Protein AF-A0A5C7PKB1-F1 (afdb_monomer)

Nearest PDB structures (foldseek):
  6kv3-assembly2_C  TM=5.880E-01  e=1.857E-01  Staphylococcus aureus subsp. aureus COL
  2wtx-assembly1_C  TM=5.382E-01  e=1.857E-01  Escherichia coli K-12
  6jak-assembly2_D  TM=5.584E-01  e=2.770E-01  Escherichia coli
  5uof-assembly1_B  TM=5.863E-01  e=3.165E-01  Burkholderia multivorans ATCC 17616
  6wxx-assembly2_C  TM=6.506E-01  e=9.822E-01  Treponema succinifaciens DSM 2489

Secondary structure (DSSP, 8-state):
-PEEEEEEEE-TTSTT-HHHHHHHHHHHHHHHHHTT-EEEEEEEE-S-SS-HHHHHHHHHHHHT--EEEEE--SS-SS---TT-GGGG--

Radius of gyration: 15.57 Å; Cα contacts (8 Å, |Δi|>4): 118; chains: 1; bounding box: 31×18×51 Å

Foldseek 3Di:
DAEDEDEAEDAQVDPPCLLVVLVVLLVVCVVVVVVVYHYAYEYEYELHLDPVVVSNVVSCVVSVHHYDYDYDYPPDPDNDHVPPPVVVPD

Solvent-accessible surface area (backbone atoms only — not comparable to full-atom values): 5544 Å² total; per-residue (Å²): 132,51,75,47,78,48,80,45,80,44,41,61,90,54,76,83,50,62,64,60,48,46,55,50,51,46,55,50,40,61,57,38,46,77,73,65,32,47,68,40,37,40,40,38,37,31,68,49,95,59,67,57,70,60,53,51,52,52,44,27,59,76,60,72,48,60,67,48,79,44,83,56,54,94,83,59,95,60,93,66,60,98,77,55,76,74,78,76,77,125

Sequence (90 aa):
MTLAVITFFRNSAIRGQVAPFFTQAARLRNILQKQGFAFRVIAVWGDCADDTYKEILRNAEYHNLAVQTVEHNHGQREFGSTEHPDRWSH

Structure (mmCIF, N/CA/C/O backbone):
data_AF-A0A5C7PKB1-F1
#
_entry.id   AF-A0A5C7PKB1-F1
#
loop_
_atom_site.group_PDB
_atom_site.id
_atom_site.type_symbol
_atom_site.label_atom_id
_atom_site.label_alt_id
_atom_site.label_comp_id
_atom_site.label_asym_id
_atom_site.label_entity_id
_atom_site.label_seq_id
_atom_site.pdbx_PDB_ins_code
_atom_site.Cartn_x
_atom_site.Cartn_y
_atom_site.Cartn_z
_atom_site.occupancy
_atom_site.B_iso_or_equiv
_atom_site.auth_seq_id
_atom_site.auth_comp_id
_atom_site.auth_asym_id
_atom_site.auth_atom_id
_atom_site.pdbx_PDB_model_num
ATOM 1 N N . MET A 1 1 ? -20.598 -4.883 8.722 1.00 64.25 1 MET A N 1
ATOM 2 C CA . MET A 1 1 ? -19.177 -4.479 8.776 1.00 64.25 1 MET A CA 1
ATOM 3 C C . MET A 1 1 ? -18.908 -3.618 7.560 1.00 64.25 1 MET A C 1
ATOM 5 O O . MET A 1 1 ? -19.092 -4.109 6.454 1.00 64.25 1 MET A O 1
ATOM 9 N N . THR A 1 2 ? -18.562 -2.347 7.745 1.00 79.25 2 THR A N 1
ATOM 10 C CA . THR A 1 2 ? -18.364 -1.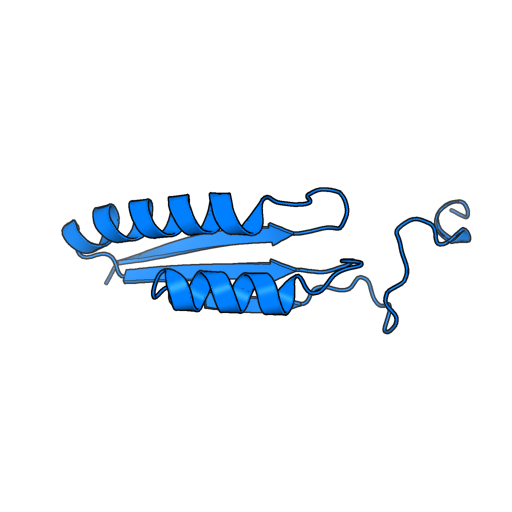419 6.622 1.00 79.25 2 THR A CA 1
ATOM 11 C C . THR A 1 2 ? -16.886 -1.388 6.249 1.00 79.25 2 THR A C 1
ATOM 13 O O . THR A 1 2 ? -16.033 -1.247 7.125 1.00 79.25 2 THR A O 1
ATOM 16 N N . LEU A 1 3 ? -16.582 -1.578 4.964 1.00 80.31 3 LEU A N 1
ATOM 17 C CA . LEU A 1 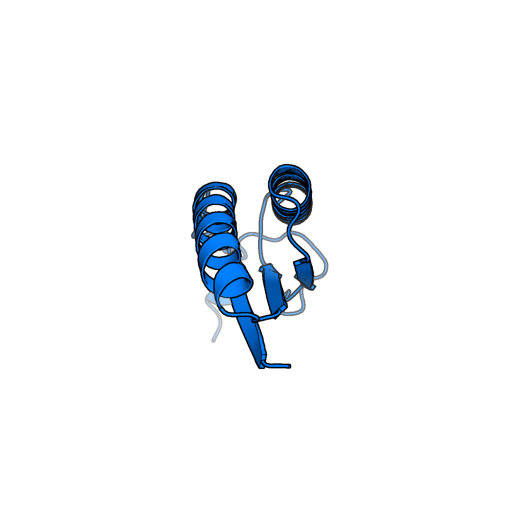3 ? -15.219 -1.621 4.438 1.00 80.31 3 LEU A CA 1
ATOM 18 C C . LEU A 1 3 ? -14.885 -0.290 3.761 1.00 80.31 3 LEU A C 1
ATOM 20 O O . LEU A 1 3 ? -15.594 0.137 2.855 1.00 80.31 3 LEU A O 1
ATOM 24 N N . ALA A 1 4 ? -13.786 0.330 4.174 1.00 78.12 4 ALA A N 1
ATOM 25 C CA . ALA A 1 4 ? -13.176 1.449 3.477 1.00 78.12 4 ALA A CA 1
ATOM 26 C C . ALA A 1 4 ? -11.999 0.950 2.632 1.00 78.12 4 ALA A C 1
ATOM 28 O O . ALA A 1 4 ? -11.093 0.283 3.143 1.00 78.12 4 ALA A O 1
ATOM 29 N N . VAL A 1 5 ? -12.026 1.284 1.342 1.00 82.62 5 VAL A N 1
ATOM 30 C CA . VAL A 1 5 ? -10.984 0.936 0.374 1.00 82.62 5 VAL A CA 1
ATOM 31 C C . VAL A 1 5 ? -10.321 2.215 -0.107 1.00 82.62 5 VAL A C 1
ATOM 33 O O . VAL A 1 5 ? -11.005 3.135 -0.548 1.00 82.62 5 VAL A O 1
ATOM 36 N N . ILE A 1 6 ? -8.993 2.265 -0.035 1.00 79.75 6 ILE A N 1
ATOM 37 C CA . ILE A 1 6 ? -8.204 3.329 -0.657 1.00 79.75 6 ILE A CA 1
ATOM 38 C C . ILE A 1 6 ? -7.316 2.734 -1.744 1.00 79.75 6 ILE A C 1
ATOM 40 O O . ILE A 1 6 ? -6.710 1.677 -1.555 1.00 79.75 6 ILE A O 1
ATOM 44 N N . THR A 1 7 ? -7.251 3.414 -2.882 1.00 78.81 7 THR A N 1
ATOM 45 C CA . THR A 1 7 ? -6.475 2.978 -4.040 1.00 78.81 7 THR A CA 1
ATOM 46 C C . THR A 1 7 ? -5.246 3.851 -4.229 1.00 78.81 7 THR A C 1
ATOM 48 O O . THR A 1 7 ? -5.351 5.077 -4.221 1.00 78.81 7 THR A O 1
ATOM 51 N N . PHE A 1 8 ? -4.098 3.218 -4.436 1.00 80.38 8 PHE A N 1
ATOM 52 C CA . PHE A 1 8 ? -2.862 3.874 -4.851 1.00 80.38 8 PHE A CA 1
ATOM 53 C C . PHE A 1 8 ? -2.547 3.489 -6.292 1.00 80.38 8 PHE A C 1
ATOM 55 O O . PHE A 1 8 ? -2.619 2.309 -6.619 1.00 80.38 8 PHE A O 1
ATOM 62 N N . PHE A 1 9 ? -2.184 4.465 -7.124 1.00 73.19 9 PHE A N 1
ATOM 63 C CA . PHE A 1 9 ? -1.733 4.242 -8.495 1.00 73.19 9 PHE A CA 1
ATOM 64 C C . PHE A 1 9 ? -0.342 4.833 -8.657 1.00 73.19 9 PHE A C 1
ATOM 66 O O . PHE A 1 9 ? -0.153 6.034 -8.451 1.00 73.19 9 PHE A O 1
ATOM 73 N N . ARG A 1 10 ? 0.624 3.999 -9.043 1.00 70.31 10 ARG A N 1
ATOM 74 C CA . ARG A 1 10 ? 1.981 4.451 -9.348 1.00 70.31 10 ARG A CA 1
ATOM 75 C C . ARG A 1 10 ? 2.325 4.167 -10.796 1.00 70.31 10 ARG A C 1
ATOM 77 O O . ARG A 1 10 ? 2.256 3.022 -11.228 1.00 70.31 10 ARG A O 1
ATOM 84 N N . ASN A 1 11 ? 2.779 5.211 -11.483 1.00 65.50 11 ASN A N 1
ATOM 85 C CA . ASN A 1 11 ? 3.497 5.128 -12.750 1.00 65.50 11 ASN A CA 1
ATOM 86 C C . ASN A 1 11 ? 4.856 5.849 -12.637 1.00 65.50 11 ASN A C 1
ATOM 88 O O . ASN A 1 11 ? 5.123 6.565 -11.667 1.00 65.50 11 ASN A O 1
ATOM 92 N N . SER A 1 12 ? 5.713 5.679 -13.641 1.00 61.31 12 SER A N 1
ATOM 93 C CA . SER A 1 12 ? 7.028 6.330 -13.742 1.00 61.31 12 SER A CA 1
ATOM 94 C C . SER A 1 12 ? 7.007 7.863 -13.614 1.00 61.31 12 S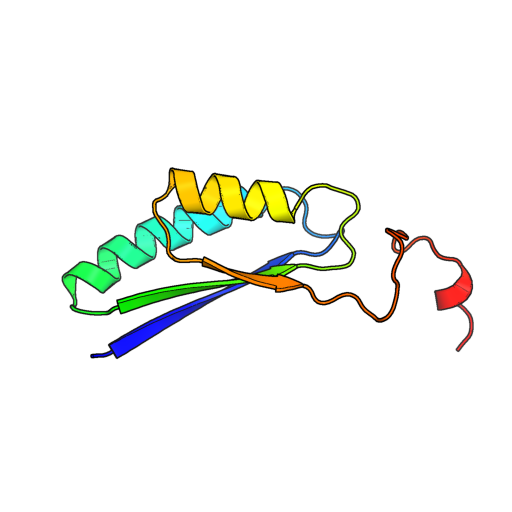ER A C 1
ATOM 96 O O . SER A 1 12 ? 7.999 8.436 -13.156 1.00 61.31 12 SER A O 1
ATOM 98 N N . ALA A 1 13 ? 5.894 8.522 -13.958 1.00 59.28 13 ALA A N 1
ATOM 99 C CA . ALA A 1 13 ? 5.724 9.975 -13.859 1.00 59.28 13 ALA A CA 1
ATOM 100 C C . ALA A 1 13 ? 5.534 10.475 -12.413 1.00 59.28 13 ALA A C 1
ATOM 102 O O . ALA A 1 13 ? 5.723 11.658 -12.136 1.00 59.28 13 ALA A O 1
ATOM 103 N N . ILE A 1 14 ? 5.184 9.586 -11.479 1.00 63.25 14 ILE A N 1
ATOM 104 C CA . ILE A 1 14 ? 4.868 9.929 -10.091 1.00 63.25 14 ILE A CA 1
ATOM 105 C C . ILE A 1 14 ? 5.879 9.232 -9.165 1.00 63.25 14 ILE A C 1
ATOM 107 O O . ILE A 1 14 ? 5.605 8.213 -8.522 1.00 63.25 14 ILE A O 1
ATOM 111 N N . ARG A 1 15 ? 7.103 9.775 -9.111 1.00 64.56 15 ARG A N 1
ATOM 112 C CA . ARG A 1 15 ? 8.160 9.321 -8.187 1.00 64.56 15 ARG A CA 1
ATOM 113 C C . ARG A 1 15 ? 7.962 9.915 -6.787 1.00 64.56 15 ARG A C 1
ATOM 115 O O . ARG A 1 15 ? 7.566 11.068 -6.645 1.00 64.56 15 ARG A O 1
ATOM 122 N N . GLY A 1 16 ? 8.244 9.125 -5.748 1.00 73.00 16 GLY A N 1
ATOM 123 C CA . GLY A 1 16 ? 8.271 9.587 -4.352 1.00 73.00 16 GLY A CA 1
ATOM 124 C C . GLY A 1 16 ? 6.913 9.770 -3.660 1.00 73.00 16 GLY A C 1
ATOM 125 O O . GLY A 1 16 ? 6.875 10.288 -2.549 1.00 73.00 16 GLY A O 1
ATOM 126 N N . GLN A 1 17 ? 5.797 9.350 -4.270 1.00 80.81 17 GLN A N 1
ATOM 127 C CA . GLN A 1 17 ? 4.463 9.470 -3.653 1.00 80.81 17 GLN A CA 1
ATOM 128 C C . GLN A 1 17 ? 4.043 8.257 -2.810 1.00 80.81 17 GLN A C 1
ATOM 130 O O . GLN A 1 17 ? 3.044 8.343 -2.098 1.00 80.81 17 GLN A O 1
ATOM 135 N N . VAL A 1 18 ? 4.799 7.150 -2.831 1.00 84.19 18 VAL A N 1
ATOM 136 C CA . VAL A 1 18 ? 4.461 5.941 -2.056 1.00 84.19 18 VAL A CA 1
ATOM 137 C C . VAL A 1 18 ? 4.470 6.255 -0.556 1.00 84.19 18 VAL A C 1
ATOM 139 O O . VAL A 1 18 ? 3.442 6.128 0.105 1.00 84.19 18 VAL A O 1
ATOM 142 N N . ALA A 1 19 ? 5.586 6.739 -0.005 1.00 87.75 19 ALA A N 1
ATOM 143 C CA . ALA A 1 19 ? 5.679 7.020 1.432 1.00 87.75 19 ALA A CA 1
ATOM 144 C C . ALA A 1 19 ? 4.661 8.078 1.936 1.00 87.75 19 ALA A C 1
ATOM 146 O O . ALA A 1 19 ? 3.984 7.822 2.944 1.00 87.75 19 ALA A O 1
ATOM 147 N N . PRO A 1 20 ? 4.457 9.227 1.251 1.00 89.31 20 PRO A N 1
ATOM 148 C CA . PRO A 1 20 ? 3.401 10.174 1.612 1.00 89.31 20 PRO A CA 1
ATOM 149 C C . PRO A 1 20 ? 1.998 9.558 1.592 1.00 89.31 20 PRO A C 1
ATOM 151 O O . PRO A 1 20 ? 1.227 9.775 2.530 1.00 89.31 20 PRO A O 1
ATOM 154 N N . PHE A 1 21 ? 1.673 8.759 0.569 1.00 90.31 21 PHE A N 1
ATOM 155 C CA . PHE A 1 21 ? 0.382 8.079 0.476 1.00 90.31 21 PHE A CA 1
ATOM 156 C C . PHE A 1 21 ? 0.159 7.145 1.667 1.00 90.31 21 PHE A C 1
ATOM 158 O O . PHE A 1 21 ? -0.870 7.225 2.337 1.00 90.31 21 PHE A O 1
ATOM 165 N N . PHE A 1 22 ? 1.135 6.293 1.982 1.00 91.62 22 PHE A N 1
ATOM 166 C CA . PHE A 1 22 ? 1.022 5.333 3.079 1.00 91.62 22 PHE A CA 1
ATOM 167 C C . PHE A 1 22 ? 0.916 6.014 4.450 1.00 91.62 22 PHE A C 1
ATOM 169 O O . PHE A 1 22 ? 0.136 5.576 5.300 1.00 91.62 22 PHE A O 1
ATOM 176 N N . THR A 1 23 ? 1.590 7.153 4.633 1.00 93.12 23 THR A N 1
ATOM 177 C CA . THR A 1 23 ? 1.428 7.996 5.827 1.00 93.12 23 THR A CA 1
ATOM 178 C C . THR A 1 23 ? -0.010 8.506 5.964 1.00 93.12 23 THR A C 1
ATOM 180 O O . THR A 1 23 ? -0.586 8.470 7.056 1.00 93.12 23 THR A O 1
ATOM 183 N N . GLN A 1 24 ? -0.622 8.967 4.870 1.00 92.00 24 GLN A N 1
ATOM 184 C CA . GLN A 1 24 ? -2.015 9.425 4.874 1.00 92.00 24 GLN A CA 1
ATOM 185 C C . GLN A 1 24 ? -2.997 8.267 5.084 1.00 92.00 24 GLN A C 1
ATOM 187 O O . GLN A 1 24 ? -3.915 8.385 5.898 1.00 92.00 24 GLN A O 1
ATOM 192 N N . ALA A 1 25 ? -2.768 7.126 4.432 1.00 92.50 25 ALA A N 1
ATOM 193 C CA . ALA A 1 25 ? -3.583 5.926 4.584 1.00 92.50 25 ALA A CA 1
ATOM 194 C C . ALA A 1 25 ? -3.584 5.422 6.037 1.00 92.50 25 ALA A C 1
ATOM 196 O O . ALA A 1 25 ? -4.639 5.088 6.574 1.00 92.50 25 ALA A O 1
ATOM 197 N N . ALA A 1 26 ? -2.434 5.447 6.717 1.00 93.69 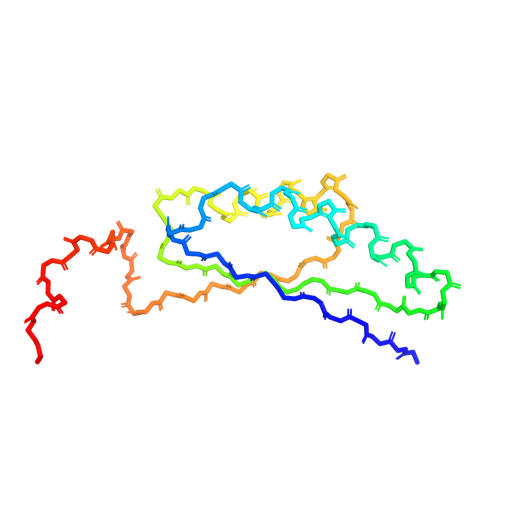26 ALA A N 1
ATOM 198 C CA . ALA A 1 26 ? -2.331 5.087 8.130 1.00 93.69 26 ALA A CA 1
ATOM 199 C C . ALA A 1 26 ? -3.126 6.035 9.043 1.00 93.69 26 ALA A C 1
ATOM 201 O O . ALA A 1 26 ? -3.819 5.584 9.960 1.00 93.69 26 ALA A O 1
ATOM 202 N N . ARG A 1 27 ? -3.072 7.349 8.781 1.00 93.69 27 ARG A N 1
ATOM 203 C CA . ARG A 1 27 ? -3.880 8.340 9.513 1.00 93.69 27 ARG A CA 1
ATOM 204 C C . ARG A 1 27 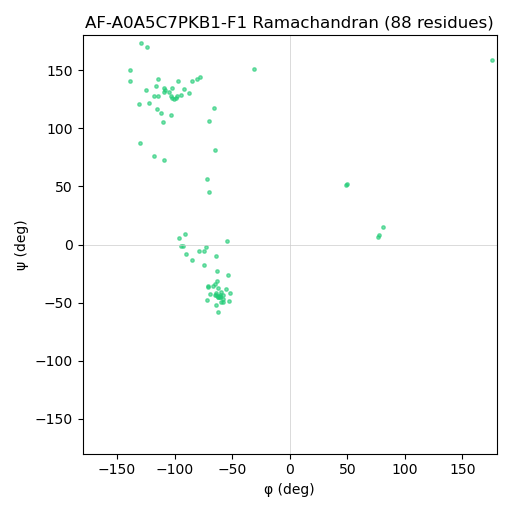? -5.371 8.089 9.309 1.00 93.69 27 ARG A C 1
ATOM 206 O O . ARG A 1 27 ? -6.122 8.070 10.283 1.00 93.69 27 ARG A O 1
ATOM 213 N N . LEU A 1 28 ? -5.783 7.840 8.067 1.00 92.50 28 LEU A N 1
ATOM 214 C CA . LEU A 1 28 ? -7.173 7.562 7.723 1.00 92.50 28 LEU A CA 1
ATOM 215 C C . LEU A 1 28 ? -7.672 6.264 8.373 1.00 92.50 28 LEU A C 1
ATOM 217 O O . LEU A 1 28 ? -8.748 6.265 8.969 1.00 92.50 28 LEU A O 1
ATOM 221 N N . ARG A 1 29 ? -6.868 5.190 8.358 1.00 93.25 29 ARG A N 1
ATOM 222 C CA . ARG A 1 29 ? -7.178 3.939 9.069 1.00 93.25 29 ARG A CA 1
ATOM 223 C C . ARG A 1 29 ? -7.497 4.209 10.536 1.00 93.25 29 ARG A C 1
ATOM 225 O O . ARG A 1 29 ? -8.510 3.728 11.029 1.00 93.25 29 ARG A O 1
ATOM 232 N N . ASN A 1 30 ? -6.662 4.983 11.229 1.00 92.19 30 ASN A N 1
ATOM 233 C CA . ASN A 1 30 ? -6.848 5.253 12.657 1.00 92.19 30 ASN A CA 1
ATOM 234 C C . ASN A 1 30 ? -8.154 6.015 12.950 1.00 92.19 30 ASN A C 1
ATOM 236 O O . ASN A 1 30 ? -8.745 5.828 14.011 1.00 92.19 30 ASN A O 1
ATOM 240 N N . ILE A 1 31 ? -8.609 6.872 12.031 1.00 92.38 31 ILE A N 1
ATOM 241 C CA . ILE A 1 31 ? -9.895 7.576 12.149 1.00 92.38 31 ILE A CA 1
ATOM 242 C C . ILE A 1 31 ? -11.053 6.598 11.922 1.00 92.38 31 ILE A C 1
ATOM 244 O O . ILE A 1 31 ? -11.983 6.540 12.722 1.00 92.38 31 ILE A O 1
ATOM 248 N N . LEU A 1 32 ? -10.970 5.793 10.863 1.00 90.94 32 LEU A N 1
ATOM 249 C CA . LEU A 1 32 ? -12.031 4.879 10.446 1.00 90.94 32 LEU A CA 1
ATOM 250 C C . LEU A 1 32 ? -12.202 3.684 11.395 1.00 90.94 32 LEU A C 1
ATOM 252 O O . LEU A 1 32 ? -13.328 3.276 11.677 1.00 90.94 32 LEU A O 1
ATOM 256 N N . GLN A 1 33 ? -11.114 3.170 11.971 1.00 88.69 33 GLN A N 1
ATOM 257 C CA . GLN A 1 33 ? -11.172 2.108 12.981 1.00 88.69 33 GLN A CA 1
ATOM 258 C C . GLN A 1 33 ? -11.926 2.552 14.239 1.00 88.69 33 GLN A C 1
ATOM 260 O O . GLN A 1 33 ? -12.705 1.773 14.781 1.00 88.69 33 GLN A O 1
ATOM 265 N N . LYS A 1 34 ? -11.774 3.816 14.668 1.00 89.88 34 LYS A N 1
ATOM 266 C CA . LYS A 1 34 ? -12.553 4.378 15.790 1.00 89.88 34 LYS A CA 1
ATOM 267 C C . LYS A 1 34 ? -14.055 4.424 15.502 1.00 89.88 34 LYS A C 1
ATOM 269 O O . LYS A 1 34 ? -14.849 4.460 16.432 1.00 89.88 34 LYS A O 1
ATOM 274 N N . GLN A 1 35 ? -14.434 4.420 14.228 1.00 90.12 35 GLN A N 1
ATOM 275 C CA . GLN A 1 35 ? -15.819 4.416 13.766 1.00 90.12 35 GLN A CA 1
ATOM 276 C C . GLN A 1 35 ? -16.324 2.997 13.429 1.00 90.12 35 GLN A C 1
ATOM 278 O O . GLN A 1 35 ? -17.430 2.846 12.921 1.00 90.12 35 GLN A O 1
ATOM 283 N N . GLY A 1 36 ? -15.529 1.950 13.694 1.00 90.25 36 GLY A N 1
ATOM 284 C CA . GLY A 1 36 ? -15.909 0.552 13.462 1.00 90.25 36 GLY A CA 1
ATOM 285 C C . GLY A 1 36 ? -15.761 0.068 12.015 1.00 90.25 36 GLY A C 1
ATOM 286 O O . GLY A 1 36 ? -16.302 -0.981 11.661 1.00 90.25 36 GLY A O 1
ATOM 287 N N . PHE A 1 37 ? -15.042 0.806 11.165 1.00 91.06 37 PHE A N 1
ATOM 288 C CA . PHE A 1 37 ? -14.787 0.399 9.785 1.00 91.06 37 PHE A CA 1
ATOM 289 C C . PHE A 1 37 ? -13.579 -0.534 9.696 1.00 91.06 37 PHE A C 1
ATOM 291 O O . PHE A 1 37 ? -12.540 -0.317 10.325 1.00 91.06 37 PHE A O 1
ATOM 298 N N . ALA A 1 38 ? -13.690 -1.538 8.830 1.00 87.00 38 ALA A N 1
ATOM 299 C CA . ALA A 1 38 ? -12.534 -2.262 8.328 1.00 87.00 38 ALA A CA 1
ATOM 300 C C . ALA A 1 38 ? -11.844 -1.419 7.244 1.00 87.00 38 ALA A C 1
ATOM 302 O O . ALA A 1 38 ? -12.513 -0.744 6.463 1.00 87.00 38 ALA A O 1
ATOM 303 N N . PHE A 1 39 ? -10.515 -1.465 7.174 1.00 90.56 39 PHE A N 1
ATOM 304 C CA . PHE A 1 39 ? -9.725 -0.668 6.233 1.00 90.56 39 PHE A CA 1
ATOM 305 C C . PHE A 1 39 ? -8.818 -1.570 5.402 1.00 90.56 39 PHE A C 1
ATOM 307 O O . PHE A 1 39 ? -8.129 -2.430 5.955 1.00 90.56 39 PHE A O 1
ATOM 314 N N . ARG A 1 40 ? -8.797 -1.363 4.085 1.00 89.50 40 ARG A N 1
ATOM 315 C CA . ARG A 1 40 ? -7.912 -2.079 3.163 1.00 89.50 40 ARG A CA 1
ATOM 316 C C . ARG A 1 40 ? -7.344 -1.116 2.128 1.00 89.50 40 ARG A C 1
ATOM 318 O O . ARG A 1 40 ? -8.046 -0.245 1.622 1.00 89.50 40 ARG A O 1
ATOM 325 N N . VAL A 1 41 ? -6.075 -1.304 1.794 1.00 90.69 41 VAL A N 1
ATOM 326 C CA . VAL A 1 41 ? -5.412 -0.584 0.708 1.00 90.69 41 VAL A CA 1
ATOM 327 C C . VAL A 1 41 ? -5.325 -1.505 -0.503 1.00 90.69 41 VAL A C 1
ATOM 329 O O . VAL A 1 41 ? -4.943 -2.668 -0.370 1.00 90.69 41 VAL A O 1
ATOM 332 N N . ILE A 1 42 ? -5.654 -0.988 -1.683 1.00 89.38 42 ILE A N 1
ATOM 333 C CA . ILE A 1 42 ? -5.372 -1.643 -2.962 1.00 89.38 42 ILE A CA 1
ATOM 334 C C . ILE A 1 42 ? -4.319 -0.801 -3.677 1.00 89.38 42 ILE A C 1
ATOM 336 O O . ILE A 1 42 ? -4.568 0.345 -4.041 1.00 89.38 42 ILE A O 1
ATOM 340 N N . ALA A 1 43 ? -3.124 -1.350 -3.847 1.00 87.19 43 ALA A N 1
ATOM 341 C CA . ALA A 1 43 ? -2.018 -0.680 -4.509 1.00 87.19 43 ALA A CA 1
ATOM 342 C C . ALA A 1 43 ? -1.850 -1.236 -5.923 1.00 87.19 43 ALA A C 1
ATOM 344 O O . ALA A 1 43 ? -1.452 -2.386 -6.101 1.00 87.19 43 ALA A O 1
ATOM 345 N N . VAL A 1 44 ? -2.157 -0.409 -6.916 1.00 81.06 44 VAL A N 1
ATOM 346 C CA . VAL A 1 44 ? -1.972 -0.699 -8.334 1.00 81.06 44 VAL A CA 1
ATOM 347 C C . VAL A 1 44 ? -0.663 -0.067 -8.798 1.00 81.06 44 VAL A C 1
ATOM 349 O O . VAL A 1 44 ? -0.421 1.123 -8.581 1.00 81.06 44 VAL A O 1
ATOM 352 N N . TRP A 1 45 ? 0.196 -0.854 -9.431 1.00 78.12 45 TRP A N 1
ATOM 353 C CA . TRP A 1 45 ? 1.497 -0.399 -9.921 1.00 78.12 45 TRP A CA 1
ATOM 354 C C . TRP A 1 45 ? 1.788 -0.986 -11.306 1.00 78.12 45 TRP A C 1
ATOM 356 O O . TRP A 1 45 ? 1.290 -2.060 -11.630 1.00 78.12 45 TRP A O 1
ATOM 366 N N . GLY A 1 46 ? 2.556 -0.273 -12.130 1.00 72.06 46 GLY A N 1
ATOM 367 C CA . GLY A 1 46 ? 2.920 -0.706 -13.486 1.00 72.06 46 GLY A CA 1
ATOM 368 C C . GLY A 1 46 ? 3.729 0.351 -14.243 1.00 72.06 46 GLY A C 1
ATOM 369 O O . GLY A 1 46 ? 3.715 1.521 -13.853 1.00 72.06 46 GLY A O 1
ATOM 370 N N . ASP A 1 47 ? 4.472 -0.046 -15.283 1.00 65.56 47 ASP A N 1
ATOM 371 C CA . ASP A 1 47 ? 5.384 0.831 -16.058 1.00 65.56 47 ASP A CA 1
ATOM 372 C C . ASP A 1 47 ? 6.315 1.666 -15.148 1.00 65.56 47 ASP A C 1
ATOM 374 O O . ASP A 1 47 ? 6.406 2.896 -15.205 1.00 65.56 47 ASP A O 1
ATOM 378 N N . CYS A 1 48 ? 6.981 0.979 -14.224 1.00 62.72 48 CYS A N 1
ATOM 379 C CA . CYS A 1 48 ? 7.791 1.561 -13.163 1.00 62.72 48 CYS A CA 1
ATOM 380 C C . CYS A 1 48 ? 9.260 1.175 -13.362 1.00 62.72 48 CYS A C 1
ATOM 382 O O . CYS A 1 48 ? 9.563 0.003 -13.263 1.00 62.72 48 CYS A O 1
ATOM 384 N N . ALA A 1 49 ? 10.186 2.113 -13.592 1.00 58.56 49 ALA A N 1
ATOM 385 C CA . ALA A 1 49 ? 11.615 1.790 -13.799 1.00 58.56 49 ALA A CA 1
ATOM 386 C C . ALA A 1 49 ? 12.373 1.355 -12.521 1.00 58.56 49 ALA A C 1
ATOM 388 O O . ALA A 1 49 ? 13.567 1.077 -12.562 1.00 58.56 49 ALA A O 1
ATOM 389 N N . ASP A 1 50 ? 11.704 1.356 -11.372 1.00 66.19 50 ASP A N 1
ATOM 390 C CA . ASP A 1 50 ? 12.272 1.131 -10.046 1.00 66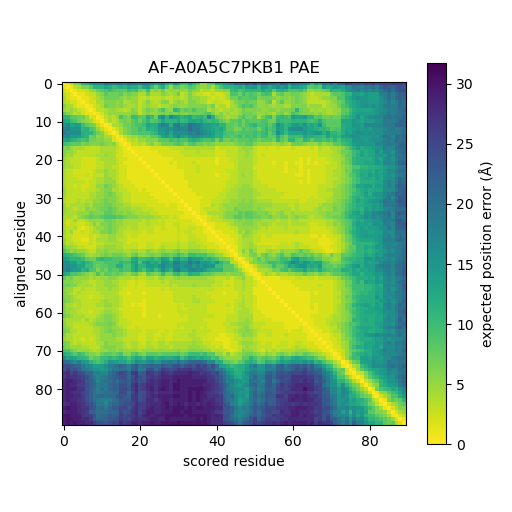.19 50 ASP A CA 1
ATOM 391 C C . ASP A 1 50 ? 11.491 0.061 -9.268 1.00 66.19 50 ASP A C 1
ATOM 393 O O . ASP A 1 50 ? 10.423 -0.399 -9.674 1.00 66.19 50 ASP A O 1
ATOM 397 N N . ASP A 1 51 ? 12.030 -0.309 -8.106 1.00 75.75 51 ASP A N 1
ATOM 398 C CA . ASP A 1 51 ? 11.502 -1.305 -7.167 1.00 75.75 51 ASP A CA 1
ATOM 399 C C . ASP A 1 51 ? 10.212 -0.836 -6.438 1.00 75.75 51 ASP A C 1
ATOM 401 O O . ASP A 1 51 ? 10.056 -1.004 -5.225 1.00 75.75 51 ASP A O 1
ATOM 405 N N . THR A 1 52 ? 9.251 -0.259 -7.169 1.00 80.00 52 THR A N 1
ATOM 406 C CA . THR A 1 52 ? 7.968 0.245 -6.640 1.00 80.00 52 THR A CA 1
ATOM 407 C C . THR A 1 52 ? 7.246 -0.808 -5.801 1.00 80.00 52 THR A C 1
ATOM 409 O O . THR A 1 52 ? 6.730 -0.501 -4.727 1.00 80.00 52 THR A O 1
ATOM 412 N N . TYR A 1 53 ? 7.243 -2.065 -6.250 1.00 82.44 53 TYR A N 1
ATOM 413 C CA . TYR A 1 53 ? 6.640 -3.166 -5.503 1.00 82.44 53 TYR A CA 1
ATOM 414 C C . TYR A 1 53 ? 7.256 -3.324 -4.103 1.00 82.44 53 TYR A C 1
ATOM 416 O O . TYR A 1 53 ? 6.534 -3.392 -3.107 1.00 82.44 53 TYR A O 1
ATOM 424 N N . LYS A 1 54 ? 8.593 -3.308 -4.000 1.00 85.12 54 LYS A N 1
ATOM 425 C CA . LYS A 1 54 ? 9.286 -3.408 -2.705 1.00 85.12 54 LYS A CA 1
ATOM 426 C C . LYS A 1 54 ? 9.026 -2.183 -1.835 1.00 85.12 54 LYS A C 1
ATOM 428 O O . LYS A 1 54 ? 8.911 -2.318 -0.619 1.00 85.12 54 LYS A O 1
ATOM 433 N N . GLU A 1 55 ? 8.928 -0.999 -2.434 1.00 86.44 55 GLU A N 1
ATOM 434 C CA . GLU A 1 55 ? 8.604 0.229 -1.707 1.00 86.44 55 GLU A CA 1
ATOM 435 C C . GLU A 1 55 ? 7.186 0.178 -1.117 1.00 86.44 55 GLU A C 1
ATOM 437 O O . GLU A 1 55 ? 6.999 0.506 0.057 1.00 86.44 55 GLU A O 1
ATOM 442 N N . ILE A 1 56 ? 6.202 -0.298 -1.888 1.00 88.62 56 ILE A N 1
ATOM 443 C CA . ILE A 1 56 ? 4.824 -0.516 -1.427 1.00 88.62 56 ILE A CA 1
ATOM 444 C C . ILE A 1 56 ? 4.804 -1.487 -0.243 1.00 88.62 56 ILE A C 1
ATOM 446 O O 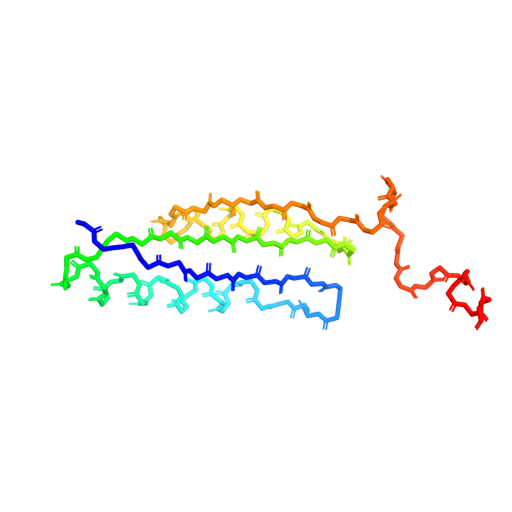. ILE A 1 56 ? 4.209 -1.173 0.787 1.00 88.62 56 ILE A O 1
ATOM 450 N N . LEU A 1 57 ? 5.475 -2.638 -0.357 1.00 90.06 57 LEU A N 1
ATOM 451 C CA . LEU A 1 57 ? 5.517 -3.634 0.718 1.00 90.06 57 LEU A CA 1
ATOM 452 C C . LEU A 1 57 ? 6.178 -3.090 1.987 1.00 90.06 57 LEU A C 1
ATOM 454 O O . LEU A 1 57 ? 5.624 -3.235 3.073 1.00 90.06 57 LEU A O 1
ATOM 458 N N . ARG A 1 58 ? 7.317 -2.403 1.852 1.00 92.19 58 ARG A N 1
ATOM 459 C CA . ARG A 1 58 ? 8.038 -1.818 2.990 1.00 92.19 58 ARG A CA 1
ATOM 460 C C . ARG A 1 58 ? 7.186 -0.796 3.736 1.00 92.19 58 ARG A C 1
ATOM 462 O O . ARG A 1 58 ? 7.163 -0.790 4.963 1.00 92.19 58 ARG A O 1
ATOM 469 N N . ASN A 1 59 ? 6.476 0.067 3.009 1.00 91.69 59 ASN A N 1
ATOM 470 C CA . ASN A 1 59 ? 5.593 1.053 3.629 1.00 91.69 59 ASN A CA 1
ATOM 471 C C . ASN A 1 59 ? 4.346 0.399 4.245 1.00 91.69 59 ASN A C 1
ATOM 473 O O . ASN A 1 59 ? 3.895 0.828 5.308 1.00 91.69 59 ASN A O 1
ATOM 477 N N . ALA A 1 60 ? 3.800 -0.645 3.616 1.00 92.62 60 ALA A N 1
ATOM 478 C CA . ALA A 1 60 ? 2.692 -1.413 4.175 1.00 92.62 60 ALA A CA 1
ATOM 479 C C . ALA A 1 60 ? 3.077 -2.063 5.511 1.00 92.62 60 ALA A C 1
ATOM 481 O O . ALA A 1 60 ? 2.325 -1.949 6.478 1.00 92.62 60 ALA A O 1
ATOM 482 N N . 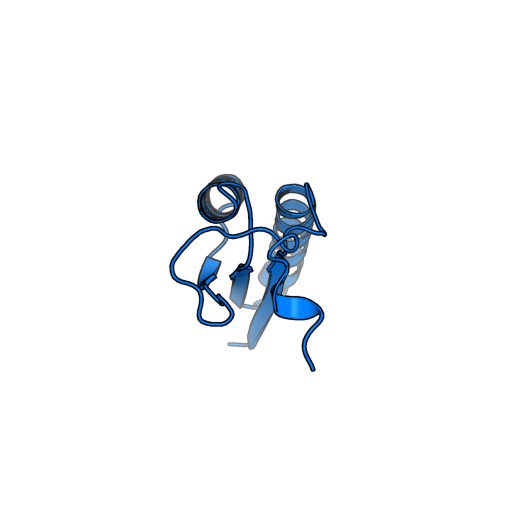GLU A 1 61 ? 4.261 -2.673 5.578 1.00 94.62 61 GLU A N 1
ATOM 483 C CA . GLU A 1 61 ? 4.815 -3.269 6.794 1.00 94.62 61 GLU A CA 1
ATOM 484 C C . GLU A 1 61 ? 5.072 -2.207 7.869 1.00 94.62 61 GLU A C 1
ATOM 486 O O . GLU A 1 61 ? 4.544 -2.313 8.975 1.00 94.62 61 GLU A O 1
ATOM 491 N N . TYR A 1 62 ? 5.784 -1.129 7.522 1.00 95.88 62 TYR A N 1
ATOM 492 C CA . TYR A 1 62 ? 6.100 -0.035 8.446 1.00 95.88 62 TYR A CA 1
ATOM 493 C C . TYR A 1 62 ? 4.849 0.579 9.094 1.00 95.88 62 TYR A C 1
ATOM 495 O O . TYR A 1 62 ? 4.841 0.904 10.281 1.00 95.88 62 TYR A O 1
ATOM 503 N N . HIS A 1 63 ? 3.761 0.717 8.331 1.00 94.44 63 HIS A N 1
ATOM 504 C CA . HIS A 1 63 ? 2.501 1.267 8.829 1.00 94.44 63 HIS A CA 1
ATOM 505 C C . HIS A 1 63 ? 1.509 0.212 9.345 1.00 94.44 63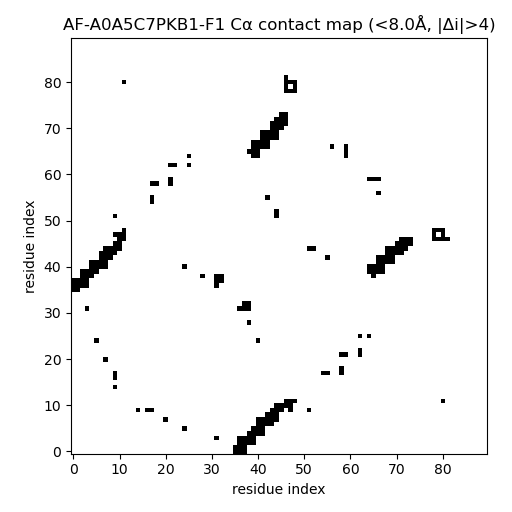 HIS A C 1
ATOM 507 O O . HIS A 1 63 ? 0.431 0.588 9.825 1.00 94.44 63 HIS A O 1
ATOM 513 N N . ASN A 1 64 ? 1.843 -1.080 9.273 1.00 93.06 64 ASN A N 1
ATOM 514 C CA . ASN A 1 64 ? 0.955 -2.204 9.570 1.00 93.06 64 ASN A CA 1
ATOM 515 C C . ASN A 1 64 ? -0.402 -2.092 8.837 1.00 93.06 64 ASN A C 1
ATOM 517 O O . ASN A 1 64 ? -1.480 -2.072 9.443 1.00 93.06 64 ASN A O 1
ATOM 521 N N . LEU A 1 65 ? -0.347 -1.896 7.518 1.00 91.19 65 LEU A N 1
ATOM 522 C CA . LEU A 1 65 ? -1.513 -1.759 6.646 1.00 91.19 65 LEU A CA 1
ATOM 523 C C . LEU A 1 65 ? -1.735 -3.032 5.833 1.00 91.19 65 LEU A C 1
ATOM 525 O O . LEU A 1 65 ? -0.832 -3.526 5.165 1.00 91.19 65 LEU A O 1
ATOM 529 N N . ALA A 1 66 ? -2.978 -3.517 5.828 1.00 90.44 66 ALA A N 1
ATOM 530 C CA . ALA A 1 66 ? -3.392 -4.584 4.929 1.00 90.44 66 ALA A CA 1
ATOM 531 C C . ALA A 1 66 ? -3.450 -4.050 3.489 1.00 90.44 66 ALA A C 1
ATOM 533 O O . ALA A 1 66 ? -4.360 -3.293 3.133 1.00 90.44 66 ALA A O 1
ATOM 534 N N . VAL A 1 67 ? -2.470 -4.452 2.681 1.00 90.69 67 VAL A N 1
ATOM 535 C CA . VAL A 1 67 ? -2.329 -4.093 1.267 1.00 90.69 67 VAL A CA 1
ATOM 536 C C . VAL A 1 67 ? -2.609 -5.301 0.388 1.00 90.69 67 VAL A C 1
ATOM 538 O O . VAL A 1 67 ? -2.034 -6.370 0.575 1.00 90.69 67 VAL A O 1
ATOM 541 N N . GLN A 1 68 ? -3.447 -5.100 -0.620 1.00 90.81 68 GLN A N 1
ATOM 542 C CA . GLN A 1 68 ? -3.493 -5.945 -1.802 1.00 90.81 68 GLN A CA 1
ATOM 543 C C . GLN A 1 68 ? -2.738 -5.229 -2.918 1.00 90.81 68 GLN A C 1
ATOM 545 O O . GLN A 1 68 ? -3.051 -4.082 -3.228 1.00 90.81 68 GLN A O 1
ATOM 550 N N . THR A 1 69 ? -1.749 -5.888 -3.513 1.00 87.00 69 THR A N 1
ATOM 551 C CA . THR A 1 69 ? -1.032 -5.347 -4.671 1.00 87.00 69 THR A CA 1
ATOM 552 C C . THR A 1 69 ? -1.616 -5.911 -5.958 1.00 87.00 69 THR A C 1
ATOM 554 O O . THR A 1 69 ? -1.990 -7.081 -6.018 1.00 87.00 69 THR A O 1
ATOM 557 N N . VAL A 1 70 ? -1.723 -5.065 -6.977 1.00 84.44 70 VAL A N 1
ATOM 558 C CA . VAL A 1 70 ? -2.139 -5.438 -8.328 1.00 84.44 70 VAL A CA 1
ATOM 559 C C . VAL A 1 70 ? -1.124 -4.841 -9.288 1.00 84.44 70 VAL A C 1
ATOM 561 O O . VAL A 1 70 ? -0.915 -3.631 -9.301 1.00 84.44 70 VAL A O 1
ATOM 564 N N . GLU A 1 71 ? -0.474 -5.691 -10.065 1.00 81.06 71 GLU A N 1
ATOM 565 C CA . GLU A 1 71 ? 0.411 -5.255 -11.139 1.00 81.06 71 GLU A CA 1
ATOM 566 C C . GLU A 1 71 ? -0.418 -5.052 -12.411 1.00 81.06 71 GLU A C 1
ATOM 568 O O . GLU A 1 71 ? -1.209 -5.918 -12.787 1.00 81.06 71 GLU A O 1
ATOM 573 N N . HIS A 1 72 ? -0.264 -3.902 -13.060 1.00 73.44 72 HIS A N 1
ATOM 574 C CA . HIS A 1 72 ? -0.908 -3.596 -14.329 1.00 73.44 72 HIS A CA 1
ATOM 575 C C . HIS A 1 72 ? 0.130 -3.075 -15.320 1.00 73.44 72 HIS A C 1
ATOM 577 O O . HIS A 1 72 ? 0.346 -1.872 -15.450 1.00 73.44 72 HIS A O 1
ATOM 583 N N . ASN A 1 73 ? 0.763 -4.006 -16.028 1.00 66.31 73 ASN A N 1
ATOM 584 C CA . ASN A 1 73 ? 1.644 -3.695 -17.147 1.00 66.31 73 ASN A CA 1
ATOM 585 C C . ASN A 1 73 ? 0.813 -3.720 -18.432 1.00 66.31 73 ASN A C 1
ATOM 587 O O . ASN A 1 73 ? 0.049 -4.662 -18.651 1.00 66.31 73 ASN A O 1
ATOM 591 N N . HIS A 1 74 ? 0.964 -2.716 -19.297 1.00 59.03 74 HIS A N 1
ATOM 592 C CA . HIS A 1 74 ? 0.295 -2.644 -20.602 1.00 59.03 74 HIS A CA 1
ATOM 593 C C . HIS A 1 74 ? 0.887 -3.657 -21.609 1.00 59.03 74 HIS A C 1
ATOM 595 O O . HIS A 1 74 ? 1.347 -3.298 -22.688 1.00 59.03 74 HIS A O 1
ATOM 601 N N . GLY A 1 75 ? 0.896 -4.944 -21.253 1.00 49.41 75 GLY A N 1
ATOM 602 C CA . GLY A 1 75 ? 1.293 -6.045 -22.131 1.00 49.41 75 GLY A CA 1
ATOM 603 C C . GLY A 1 75 ? 2.798 -6.223 -22.344 1.00 49.41 75 GLY A C 1
ATOM 604 O O . GLY A 1 75 ? 3.180 -7.078 -23.139 1.00 49.41 75 GLY A O 1
ATOM 605 N N . GLN A 1 76 ? 3.658 -5.475 -21.648 1.00 51.28 76 GLN A N 1
ATOM 606 C CA . GLN A 1 76 ? 5.109 -5.620 -21.777 1.00 51.28 76 GLN A CA 1
ATOM 607 C C . GLN A 1 76 ? 5.702 -6.383 -20.590 1.00 51.28 76 GLN A C 1
ATOM 609 O O . GLN A 1 76 ? 5.429 -6.090 -19.427 1.00 51.28 76 GLN A O 1
ATOM 614 N N . ARG A 1 77 ? 6.468 -7.430 -20.917 1.00 42.62 77 ARG A N 1
ATOM 615 C CA . ARG A 1 77 ? 7.114 -8.351 -19.966 1.00 42.62 77 ARG A CA 1
ATOM 616 C C . ARG A 1 77 ? 8.458 -7.815 -19.463 1.00 42.62 77 ARG A C 1
ATOM 618 O O . ARG A 1 77 ? 9.004 -8.347 -18.502 1.00 42.62 77 ARG A O 1
ATOM 625 N N . GLU A 1 78 ? 8.977 -6.781 -20.118 1.00 43.12 78 GLU A N 1
ATOM 626 C CA . GLU A 1 78 ? 10.246 -6.138 -19.808 1.00 43.12 78 GLU A CA 1
ATOM 627 C C . GLU A 1 78 ? 10.005 -4.708 -19.329 1.00 43.12 78 GLU A C 1
ATOM 629 O O . GLU A 1 78 ? 9.107 -4.014 -19.805 1.00 43.12 78 GLU A O 1
ATOM 634 N N . PHE A 1 79 ? 10.813 -4.293 -18.354 1.00 46.12 79 PHE A N 1
ATOM 635 C CA . PHE A 1 79 ? 10.857 -2.944 -17.801 1.00 46.12 79 PHE A CA 1
ATOM 636 C C . PHE A 1 79 ? 11.329 -1.959 -18.885 1.00 46.12 79 PHE A C 1
ATOM 638 O O . PHE A 1 79 ? 12.503 -1.609 -18.962 1.00 46.12 79 PHE A O 1
ATOM 645 N N . GLY A 1 80 ? 10.407 -1.539 -19.748 1.00 38.72 80 GLY A N 1
ATOM 646 C CA . GLY A 1 80 ? 10.641 -0.606 -20.841 1.00 38.72 80 GLY A CA 1
ATOM 647 C C . GLY A 1 80 ? 9.964 0.725 -20.558 1.00 38.72 80 GLY A C 1
ATOM 648 O O . GLY A 1 80 ? 8.748 0.844 -20.640 1.00 38.72 80 GLY A O 1
ATOM 649 N N . SER A 1 81 ? 10.778 1.713 -20.203 1.00 40.69 81 SER A N 1
ATOM 650 C CA . SER A 1 81 ? 10.477 3.143 -20.120 1.00 40.69 81 SER A CA 1
ATOM 651 C C . SER A 1 81 ? 9.421 3.615 -21.139 1.00 40.69 81 SER A C 1
ATOM 653 O O . SER A 1 81 ? 9.366 3.151 -22.277 1.00 40.69 81 SER A O 1
ATOM 655 N N . THR A 1 82 ? 8.672 4.664 -20.791 1.00 43.53 82 THR A N 1
ATOM 656 C CA . THR A 1 82 ? 7.907 5.516 -21.728 1.00 43.53 82 THR A CA 1
ATOM 657 C C . THR A 1 82 ? 8.752 6.113 -22.873 1.00 43.53 82 THR A C 1
ATOM 659 O O . THR A 1 82 ? 8.231 6.877 -23.677 1.00 43.53 82 THR A O 1
ATOM 662 N N . GLU A 1 83 ? 10.036 5.768 -22.956 1.00 43.62 83 GLU A N 1
ATOM 663 C CA . GLU A 1 83 ? 10.975 6.038 -24.046 1.00 43.62 83 GLU A CA 1
ATOM 664 C C . GLU A 1 83 ? 11.015 4.928 -25.113 1.00 43.62 83 GLU A C 1
ATOM 666 O O . GLU A 1 83 ? 11.883 4.966 -25.981 1.00 43.62 83 GLU A O 1
ATOM 671 N N . HIS A 1 84 ? 10.109 3.941 -25.093 1.00 39.78 84 HIS A N 1
ATOM 672 C CA . HIS A 1 84 ? 9.977 3.037 -26.237 1.00 39.78 84 HIS A CA 1
ATOM 673 C C . HIS A 1 84 ? 9.462 3.827 -27.462 1.00 39.78 84 HIS A C 1
ATOM 675 O O . HIS A 1 84 ? 8.347 4.363 -27.410 1.00 39.78 84 HIS A O 1
ATOM 681 N N . PRO A 1 85 ? 10.238 3.916 -28.562 1.00 47.50 85 PRO A N 1
ATOM 682 C CA . PRO A 1 85 ? 9.922 4.744 -29.733 1.00 47.50 85 PRO A CA 1
ATOM 683 C C . PRO A 1 85 ? 8.648 4.316 -30.481 1.00 47.50 85 PRO A C 1
ATOM 685 O O . PRO A 1 85 ? 8.138 5.062 -31.315 1.00 47.50 85 PRO A O 1
ATOM 688 N N . ASP A 1 86 ? 8.076 3.162 -30.142 1.00 47.69 86 ASP A N 1
ATOM 689 C CA . ASP A 1 86 ? 6.905 2.591 -30.813 1.00 47.69 86 ASP A CA 1
ATOM 690 C C . ASP A 1 86 ? 5.580 3.298 -30.465 1.00 47.69 86 ASP A C 1
ATOM 692 O O . ASP A 1 86 ? 4.540 3.003 -31.049 1.00 47.69 86 ASP A O 1
ATOM 696 N N . ARG A 1 87 ? 5.581 4.267 -29.534 1.00 47.50 87 ARG A N 1
ATOM 697 C CA . ARG A 1 87 ? 4.380 5.069 -29.214 1.00 47.50 87 ARG A CA 1
ATOM 698 C C . ARG A 1 87 ? 4.079 6.188 -30.221 1.00 47.50 87 ARG A C 1
ATOM 700 O O . ARG A 1 87 ? 3.057 6.849 -30.071 1.00 47.50 87 ARG A O 1
ATOM 707 N N . TRP A 1 88 ? 4.940 6.435 -31.213 1.00 43.50 88 TRP A N 1
ATOM 708 C CA . TRP A 1 88 ? 4.723 7.482 -32.232 1.00 43.50 88 TRP A CA 1
ATOM 709 C C . TRP A 1 88 ? 4.068 6.972 -33.519 1.00 43.50 88 TRP A C 1
ATOM 711 O O . TRP A 1 88 ? 3.799 7.759 -34.423 1.00 43.50 88 TRP A O 1
ATOM 721 N N . SER A 1 89 ? 3.793 5.674 -33.613 1.00 44.88 89 SER A N 1
ATOM 722 C CA . SER A 1 89 ? 3.177 5.061 -34.787 1.00 44.88 89 SER A CA 1
ATOM 723 C C . SER A 1 89 ? 1.742 4.621 -34.504 1.00 44.88 89 SER A C 1
ATOM 725 O O . SER A 1 89 ? 1.484 3.426 -34.402 1.00 44.88 89 SER A O 1
ATOM 727 N N . HIS A 1 90 ? 0.822 5.582 -34.390 1.00 43.75 90 HIS A N 1
ATOM 728 C CA . HIS A 1 90 ? -0.605 5.404 -34.679 1.00 43.75 90 HIS A CA 1
ATOM 729 C C . HIS A 1 90 ? -1.219 6.715 -35.166 1.00 43.75 90 HIS A C 1
ATOM 731 O O . HIS A 1 90 ? -0.971 7.756 -34.518 1.00 43.75 90 HIS A O 1
#

pLDDT: mean 76.04, std 17.57, range [38.72, 95.88]

Mean predicted aligned error: 9.31 Å